Protein AF-A0A4V2AZE3-F1 (afdb_monomer_lite)

Sequence (142 aa):
MSETRSLHPKGSLHRLQTILAKKPVQTFLVFWTVLNLLQVGLMELTSDEGYYWFYAQHLQWGYYDHPPMIALLIKLGAMVLPGELGVRFFNVVLSTGGLALFFSLLPNATKQNGRTYLVLLSAPLLHYLTFLLFPDGPLLFF

Structure (mmCIF, N/CA/C/O backbone):
data_AF-A0A4V2AZE3-F1
#
_entry.id   AF-A0A4V2AZE3-F1
#
loop_
_atom_site.group_PDB
_atom_site.id
_atom_site.type_symbol
_atom_site.label_atom_id
_atom_site.label_alt_id
_atom_site.label_comp_id
_atom_site.label_asym_id
_atom_site.label_entity_id
_atom_site.label_seq_id
_atom_site.pdbx_PDB_ins_code
_atom_site.Cartn_x
_atom_site.Cartn_y
_atom_site.Cartn_z
_atom_site.occupancy
_atom_site.B_iso_or_equiv
_atom_site.auth_seq_id
_atom_site.auth_comp_id
_atom_site.auth_asym_id
_atom_site.auth_atom_id
_atom_site.pdbx_PDB_model_num
ATOM 1 N N . MET A 1 1 ? -62.037 -4.775 2.027 1.00 48.69 1 MET A N 1
ATOM 2 C CA . MET A 1 1 ? -61.196 -5.429 3.050 1.00 48.69 1 MET A CA 1
ATOM 3 C C . MET A 1 1 ? -60.175 -6.295 2.328 1.00 48.69 1 MET A C 1
ATOM 5 O O . MET A 1 1 ? -60.496 -7.415 1.969 1.00 48.69 1 MET A O 1
ATOM 9 N N . SER A 1 2 ? -58.999 -5.748 2.017 1.00 43.91 2 SER A N 1
ATOM 10 C CA . SER A 1 2 ? -57.833 -6.523 1.563 1.00 43.91 2 SER A CA 1
ATOM 11 C C . SER A 1 2 ? -56.595 -5.624 1.608 1.00 43.91 2 SER A C 1
ATOM 13 O O . SER A 1 2 ? -56.270 -4.940 0.639 1.00 43.91 2 SER A O 1
ATOM 15 N N . GLU A 1 3 ? -55.938 -5.584 2.765 1.00 46.91 3 GLU A N 1
ATOM 16 C CA . GLU A 1 3 ? -54.591 -5.030 2.885 1.00 46.91 3 GLU A CA 1
ATOM 17 C C . GLU A 1 3 ? -53.600 -5.991 2.222 1.00 46.91 3 GLU A C 1
ATOM 19 O O . GLU A 1 3 ? -53.363 -7.105 2.691 1.00 46.91 3 GLU A O 1
ATOM 24 N N . THR A 1 4 ? -52.994 -5.556 1.124 1.00 55.31 4 THR A N 1
ATOM 25 C CA . THR A 1 4 ? -51.818 -6.198 0.544 1.00 55.31 4 THR A CA 1
ATOM 26 C C . THR A 1 4 ? -50.597 -5.823 1.384 1.00 55.31 4 THR A C 1
ATOM 28 O O . THR A 1 4 ? -50.029 -4.743 1.218 1.00 55.31 4 THR A O 1
ATOM 31 N N . ARG A 1 5 ? -50.183 -6.703 2.305 1.00 53.84 5 ARG A N 1
ATOM 32 C CA . ARG A 1 5 ? -48.886 -6.590 2.993 1.00 53.84 5 ARG A CA 1
ATOM 33 C C . ARG A 1 5 ? -47.759 -6.735 1.970 1.00 53.84 5 ARG A C 1
ATOM 35 O O . ARG A 1 5 ? -47.480 -7.834 1.494 1.00 53.84 5 ARG A O 1
ATOM 42 N N . SER A 1 6 ? -47.103 -5.625 1.650 1.00 50.94 6 SER A N 1
ATOM 43 C CA . SER A 1 6 ? -45.888 -5.603 0.843 1.00 50.94 6 SER A CA 1
ATOM 44 C C . SER A 1 6 ? -44.721 -6.196 1.642 1.00 50.94 6 SER A C 1
ATOM 46 O O . SER A 1 6 ? -44.216 -5.629 2.611 1.00 50.94 6 SER A O 1
ATOM 48 N N . LEU A 1 7 ? -44.290 -7.390 1.241 1.00 56.53 7 LEU A N 1
ATOM 49 C CA . LEU A 1 7 ? -43.080 -8.033 1.742 1.00 56.53 7 LEU A CA 1
ATOM 50 C C . LEU A 1 7 ? -41.861 -7.369 1.088 1.00 56.53 7 LEU A C 1
ATOM 52 O O . LEU A 1 7 ? -41.384 -7.803 0.045 1.00 56.53 7 LEU A O 1
ATOM 56 N N . HIS A 1 8 ? -41.357 -6.294 1.695 1.00 56.91 8 HIS A N 1
ATOM 57 C CA . HIS A 1 8 ? -40.067 -5.718 1.309 1.00 56.91 8 HIS A CA 1
ATOM 58 C C . HIS A 1 8 ? -38.925 -6.635 1.798 1.00 56.91 8 HIS A C 1
ATOM 60 O O . HIS A 1 8 ? -38.827 -6.887 3.005 1.00 56.91 8 HIS A O 1
ATOM 66 N N . PRO A 1 9 ? -38.023 -7.122 0.924 1.00 54.78 9 PRO A N 1
ATOM 67 C CA . PRO A 1 9 ? -36.966 -8.048 1.316 1.00 54.78 9 PRO A CA 1
ATOM 68 C C . PRO A 1 9 ? -35.841 -7.291 2.039 1.00 54.78 9 PRO A C 1
ATOM 70 O O . PRO A 1 9 ? -34.868 -6.851 1.438 1.00 54.78 9 PRO A O 1
ATOM 73 N N . LYS A 1 10 ? -35.951 -7.144 3.365 1.00 57.78 10 LYS A N 1
ATOM 74 C CA . LYS A 1 10 ? -34.928 -6.522 4.238 1.00 57.78 10 LYS A CA 1
ATOM 75 C C . LYS A 1 10 ? -33.683 -7.402 4.490 1.00 57.78 10 LYS A C 1
ATOM 77 O O . LYS A 1 10 ? -32.825 -7.041 5.292 1.00 57.78 10 LYS A O 1
ATOM 82 N N . GLY A 1 11 ? -33.569 -8.557 3.832 1.00 61.88 11 GLY A N 1
ATOM 83 C CA . GLY A 1 11 ? -32.617 -9.612 4.198 1.00 61.88 11 GLY A CA 1
ATOM 84 C C . GLY A 1 11 ? -31.147 -9.356 3.841 1.00 61.88 11 GLY A C 1
ATOM 85 O O . GLY A 1 11 ? -30.276 -9.674 4.646 1.00 61.88 11 GLY A O 1
ATOM 86 N N . SER A 1 12 ? -30.837 -8.792 2.666 1.00 64.31 12 SER A N 1
ATOM 87 C CA . SER A 1 12 ? -29.442 -8.712 2.181 1.00 64.31 12 SER A CA 1
ATOM 88 C C . SER A 1 12 ? -28.651 -7.563 2.814 1.00 64.31 12 SER A C 1
ATOM 90 O O . SER A 1 12 ? -27.540 -7.770 3.303 1.00 64.31 12 SER A O 1
ATOM 92 N N . LEU A 1 13 ? -29.249 -6.370 2.878 1.00 70.31 13 LEU A N 1
ATOM 93 C CA . LEU A 1 13 ? -28.619 -5.169 3.434 1.00 70.31 13 LEU A CA 1
ATOM 94 C C . LEU A 1 13 ? -28.315 -5.327 4.925 1.00 70.31 13 LEU A C 1
ATOM 96 O O . LEU A 1 13 ? -27.223 -4.985 5.374 1.00 70.31 13 LEU A O 1
ATOM 100 N N . HIS A 1 14 ? -29.234 -5.928 5.685 1.00 70.12 14 HIS A N 1
ATOM 101 C CA . HIS A 1 14 ? -29.014 -6.187 7.105 1.00 70.12 14 HIS A CA 1
ATOM 102 C C . HIS A 1 14 ? -27.854 -7.174 7.328 1.00 70.12 14 HIS A C 1
ATOM 104 O O . HIS A 1 14 ? -27.059 -6.992 8.257 1.00 70.12 14 HIS A O 1
ATOM 110 N N . ARG A 1 15 ? -27.713 -8.190 6.464 1.00 68.19 15 ARG A N 1
ATOM 111 C CA . ARG A 1 15 ? -26.631 -9.187 6.532 1.00 68.19 15 ARG A CA 1
ATOM 112 C C . ARG A 1 15 ? -25.261 -8.569 6.263 1.00 68.19 15 ARG A C 1
ATOM 114 O O . ARG A 1 15 ? -24.312 -8.842 6.991 1.00 68.19 15 ARG A O 1
ATOM 121 N N . LEU A 1 16 ? -25.172 -7.701 5.254 1.00 65.81 16 LEU A N 1
ATOM 122 C CA . LEU A 1 16 ? -23.945 -6.967 4.935 1.00 65.81 16 LEU A CA 1
ATOM 123 C C . LEU A 1 16 ? -23.526 -6.062 6.096 1.00 65.81 16 LEU A C 1
ATOM 125 O O . LEU A 1 16 ? -22.374 -6.105 6.520 1.00 65.81 16 LEU A O 1
ATOM 129 N N . GLN A 1 17 ? -24.475 -5.326 6.679 1.00 66.06 17 GLN A N 1
ATOM 130 C CA . GLN A 1 17 ? -24.221 -4.485 7.853 1.00 66.06 17 GLN A CA 1
ATOM 131 C C . GLN A 1 17 ? -23.727 -5.296 9.057 1.00 66.06 17 GLN A C 1
ATOM 133 O O . GLN A 1 17 ? -22.834 -4.853 9.775 1.00 66.06 17 GLN A O 1
ATOM 138 N N . THR A 1 18 ? -24.251 -6.508 9.264 1.00 63.38 18 THR A N 1
ATOM 139 C CA . THR A 1 18 ? -23.797 -7.365 10.372 1.00 63.38 18 THR A CA 1
ATOM 140 C C . THR A 1 18 ? -22.390 -7.915 10.154 1.00 63.38 18 THR A C 1
ATOM 142 O O . THR A 1 18 ? -21.641 -8.043 11.120 1.00 63.38 18 THR A O 1
ATOM 145 N N . ILE A 1 19 ? -22.007 -8.230 8.915 1.00 65.38 19 ILE A N 1
ATOM 146 C CA . ILE A 1 19 ? -20.642 -8.671 8.585 1.00 65.38 19 ILE A CA 1
ATOM 147 C C . ILE A 1 19 ? -19.653 -7.514 8.778 1.00 65.38 19 ILE A C 1
ATOM 149 O O . ILE A 1 19 ? -18.658 -7.678 9.489 1.00 65.38 19 ILE A O 1
ATOM 153 N N . LEU A 1 20 ? -19.986 -6.338 8.232 1.00 67.38 20 LEU A N 1
ATOM 154 C CA . LEU A 1 20 ? -19.214 -5.099 8.374 1.00 67.38 20 LEU A CA 1
ATOM 155 C C . LEU A 1 20 ? -18.975 -4.745 9.849 1.00 67.38 20 LEU A C 1
ATOM 157 O O . LEU A 1 20 ? -17.855 -4.420 10.233 1.00 67.38 20 LEU A O 1
ATOM 161 N N . ALA A 1 21 ? -20.007 -4.864 10.687 1.00 66.75 21 ALA A N 1
ATOM 162 C CA . ALA A 1 21 ? -19.925 -4.539 12.109 1.00 66.75 21 ALA A CA 1
ATOM 163 C C . ALA A 1 21 ? -19.142 -5.576 12.932 1.00 66.75 21 ALA A C 1
ATOM 165 O O . ALA A 1 21 ? -18.478 -5.216 13.902 1.00 66.75 21 ALA A O 1
ATOM 166 N N . LYS A 1 22 ? -19.198 -6.866 12.570 1.00 76.12 22 LYS A N 1
ATOM 167 C CA . LYS A 1 22 ? -18.511 -7.928 13.326 1.00 76.12 22 LYS A CA 1
ATOM 168 C C . LYS A 1 22 ? -17.008 -7.966 13.074 1.00 76.12 22 LYS A C 1
ATOM 170 O O . LYS A 1 22 ? -16.259 -8.315 13.984 1.00 76.12 22 LYS A O 1
ATOM 175 N N . LYS A 1 23 ? -16.563 -7.664 11.850 1.00 84.38 23 LYS A N 1
ATOM 176 C CA . LYS A 1 23 ? -15.144 -7.721 11.464 1.00 84.38 23 LYS A CA 1
ATOM 177 C C . LYS A 1 23 ? -14.758 -6.517 10.595 1.00 84.38 23 LYS A C 1
ATOM 179 O O . LYS A 1 23 ? -14.471 -6.687 9.404 1.00 84.38 23 LYS A O 1
ATOM 184 N N . PRO A 1 24 ? -14.724 -5.304 11.175 1.00 87.44 24 PRO A N 1
ATOM 185 C CA . PRO A 1 24 ? -14.540 -4.077 10.404 1.00 87.44 24 PRO A CA 1
ATOM 186 C C . PRO A 1 24 ? -13.158 -4.023 9.740 1.00 87.44 24 PRO A C 1
ATOM 188 O O . PRO A 1 24 ? -13.069 -3.726 8.553 1.00 87.44 24 PRO A O 1
ATOM 191 N N . VAL A 1 25 ? -12.103 -4.450 10.445 1.00 88.50 25 VAL A N 1
ATOM 192 C CA . VAL A 1 25 ? -10.732 -4.498 9.905 1.00 88.50 25 VAL A CA 1
ATOM 193 C C . VAL A 1 25 ? -10.637 -5.421 8.691 1.00 88.50 25 VAL A C 1
ATOM 195 O O . VAL A 1 25 ? -10.140 -5.012 7.651 1.00 88.50 25 VAL A O 1
ATOM 198 N N . GLN A 1 26 ? -11.141 -6.657 8.788 1.00 90.62 26 GLN A N 1
ATOM 199 C CA . GLN A 1 26 ? -11.064 -7.614 7.674 1.00 90.62 26 GLN A CA 1
ATOM 200 C C . GLN A 1 26 ? -11.847 -7.123 6.461 1.00 90.62 26 GLN A C 1
ATOM 202 O O . GLN A 1 26 ? -11.378 -7.243 5.334 1.00 90.62 26 GLN A O 1
ATOM 207 N N . THR A 1 27 ? -13.024 -6.543 6.695 1.00 89.88 27 THR A N 1
ATOM 208 C CA . THR A 1 27 ? -13.845 -6.026 5.601 1.00 89.88 27 THR A CA 1
ATOM 209 C C . THR A 1 27 ? -13.168 -4.843 4.917 1.00 89.88 27 THR A C 1
ATOM 211 O O . THR A 1 27 ? -13.162 -4.770 3.692 1.00 89.88 27 THR A O 1
ATOM 214 N N . PHE A 1 28 ? -12.544 -3.958 5.698 1.00 89.62 28 PHE A N 1
ATOM 215 C CA . PHE A 1 28 ? -11.768 -2.845 5.170 1.00 89.62 28 PHE A CA 1
ATOM 216 C C . PHE A 1 28 ? -10.555 -3.314 4.366 1.00 89.62 28 PHE A C 1
ATOM 218 O O . PHE A 1 28 ? -10.359 -2.828 3.261 1.00 89.62 28 PHE A O 1
ATOM 225 N N . LEU A 1 29 ? -9.783 -4.283 4.869 1.00 90.69 29 LEU A N 1
ATOM 226 C CA . LEU A 1 29 ? -8.626 -4.825 4.150 1.00 90.69 29 LEU A CA 1
ATOM 227 C C . LEU A 1 29 ? -9.036 -5.461 2.820 1.00 90.69 29 LEU A C 1
ATOM 229 O O . LEU A 1 29 ? -8.437 -5.157 1.799 1.00 90.69 29 LEU A O 1
ATOM 233 N N . VAL A 1 30 ? -10.093 -6.279 2.804 1.00 91.62 30 VAL A N 1
ATOM 234 C CA . VAL A 1 30 ? -10.598 -6.879 1.557 1.00 91.62 30 VAL A CA 1
ATOM 235 C C . VAL A 1 30 ? -11.044 -5.799 0.574 1.00 91.62 30 VAL A C 1
ATOM 237 O O . VAL A 1 30 ? -10.675 -5.846 -0.597 1.00 91.62 30 VAL A O 1
ATOM 240 N N . PHE A 1 31 ? -11.807 -4.810 1.046 1.00 90.88 31 PHE A N 1
ATOM 241 C CA . PHE A 1 31 ? -12.223 -3.677 0.223 1.00 90.88 31 PHE A CA 1
ATOM 242 C C . PHE A 1 31 ? -11.015 -2.919 -0.347 1.00 90.88 31 PHE A C 1
ATOM 244 O O . PHE A 1 31 ? -10.973 -2.646 -1.544 1.00 90.88 31 PHE A O 1
ATOM 251 N N . TRP A 1 32 ? -10.015 -2.642 0.490 1.00 88.06 32 TRP A N 1
ATOM 252 C CA . TRP A 1 32 ? -8.788 -1.943 0.122 1.00 88.06 32 TRP A CA 1
ATOM 253 C C . TRP A 1 32 ? -7.984 -2.696 -0.938 1.00 88.06 32 TRP A C 1
ATOM 255 O O . TRP A 1 32 ? -7.583 -2.107 -1.941 1.00 88.06 32 TRP A O 1
ATOM 265 N N . THR A 1 33 ? -7.781 -4.002 -0.757 1.00 90.31 33 THR A N 1
ATOM 266 C CA . THR A 1 33 ? -7.053 -4.842 -1.713 1.00 90.31 33 THR A CA 1
ATOM 267 C C . THR A 1 33 ? -7.774 -4.908 -3.051 1.00 90.31 33 THR A C 1
ATOM 269 O O . THR A 1 33 ? -7.139 -4.746 -4.087 1.00 90.31 33 THR A O 1
ATOM 272 N N . VAL A 1 34 ? -9.097 -5.107 -3.053 1.00 91.56 34 VAL A N 1
ATOM 273 C CA . VAL A 1 34 ? -9.879 -5.154 -4.298 1.00 91.56 34 VAL A CA 1
ATOM 274 C C . VAL A 1 34 ? -9.804 -3.819 -5.035 1.00 91.56 34 VAL A C 1
ATOM 276 O O . VAL A 1 34 ? -9.581 -3.810 -6.242 1.00 91.56 34 VAL A O 1
ATOM 279 N N . LEU A 1 35 ? -9.936 -2.698 -4.321 1.00 89.44 35 LEU A N 1
ATOM 280 C CA . LEU A 1 35 ? -9.832 -1.366 -4.912 1.00 89.44 35 LEU A CA 1
ATOM 281 C C . LEU A 1 35 ? -8.453 -1.131 -5.548 1.00 89.44 35 LEU A C 1
ATOM 283 O O . LEU A 1 35 ? -8.379 -0.696 -6.694 1.00 89.44 35 LEU A O 1
ATOM 287 N N . ASN A 1 36 ? -7.373 -1.495 -4.850 1.00 87.50 36 ASN A N 1
ATOM 288 C CA . ASN A 1 36 ? -6.015 -1.378 -5.381 1.00 87.50 36 ASN A CA 1
ATOM 289 C C . ASN A 1 36 ? -5.781 -2.289 -6.590 1.00 87.50 36 ASN A C 1
ATOM 291 O O . ASN A 1 36 ? -5.237 -1.827 -7.586 1.00 87.50 36 ASN A O 1
ATOM 295 N N . LEU A 1 37 ? -6.232 -3.549 -6.548 1.00 89.62 37 LEU A N 1
ATOM 296 C CA . LEU A 1 37 ? -6.121 -4.480 -7.679 1.00 89.62 37 LEU A CA 1
ATOM 297 C C . LEU A 1 37 ? -6.859 -3.970 -8.924 1.00 89.62 37 LEU A C 1
ATOM 299 O O . LEU A 1 37 ? -6.338 -4.075 -10.032 1.00 89.62 37 LEU A O 1
ATOM 303 N N . LEU A 1 38 ? -8.052 -3.395 -8.746 1.00 89.94 38 LEU A N 1
ATOM 304 C CA . LEU A 1 38 ? -8.793 -2.770 -9.841 1.00 89.94 38 LEU A CA 1
ATOM 305 C C . LEU A 1 38 ? -8.033 -1.571 -10.408 1.00 89.94 38 LEU A C 1
ATOM 307 O O . LEU A 1 38 ? -7.919 -1.438 -11.621 1.00 89.94 38 LEU A O 1
ATOM 311 N N . GLN A 1 39 ? -7.479 -0.720 -9.548 1.00 86.06 39 GLN A N 1
ATOM 312 C CA . GLN A 1 39 ? -6.750 0.463 -9.982 1.00 86.06 39 GLN A CA 1
ATOM 313 C C . GLN A 1 39 ? -5.481 0.111 -10.769 1.00 86.06 39 GLN A C 1
ATOM 315 O O . GLN A 1 39 ? -5.282 0.622 -11.869 1.00 86.06 39 GLN A O 1
ATOM 320 N N . VAL A 1 40 ? -4.655 -0.805 -10.254 1.00 87.06 40 VAL 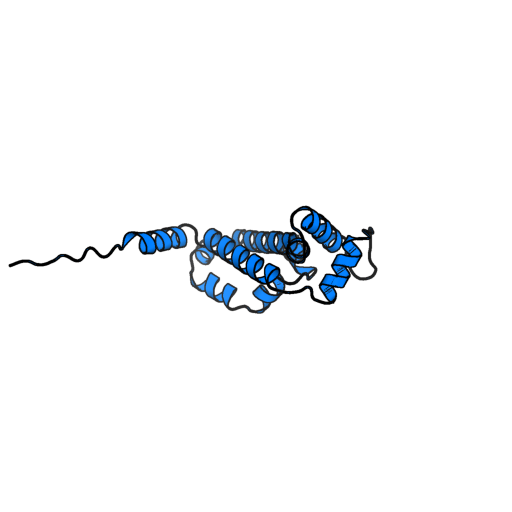A N 1
ATOM 321 C CA . VAL A 1 40 ? -3.411 -1.216 -10.927 1.00 87.06 40 VAL A CA 1
ATOM 322 C C . VAL A 1 40 ? -3.650 -2.007 -12.211 1.00 87.06 40 VAL A C 1
ATOM 324 O O . VAL A 1 40 ? -2.775 -2.020 -13.070 1.00 87.06 40 VAL A O 1
ATOM 327 N N . GLY A 1 41 ? -4.807 -2.662 -12.347 1.00 86.50 41 GLY A N 1
ATOM 328 C CA . GLY A 1 41 ? -5.197 -3.367 -13.570 1.00 86.50 41 GLY A CA 1
ATOM 329 C C . GLY A 1 41 ? -5.757 -2.457 -14.667 1.00 86.50 41 GLY A C 1
ATOM 330 O O . GLY A 1 41 ? -5.805 -2.869 -15.820 1.00 86.50 41 GLY A O 1
ATOM 331 N N . LEU A 1 42 ? -6.186 -1.240 -14.322 1.00 88.12 42 LEU A N 1
ATOM 332 C CA . LEU A 1 42 ? -6.732 -0.261 -15.271 1.00 88.12 42 LEU A CA 1
ATOM 333 C C . LEU A 1 42 ? -5.718 0.815 -15.678 1.00 88.12 42 LEU A C 1
ATOM 335 O O . LEU A 1 42 ? -5.963 1.548 -16.633 1.00 88.12 42 LEU A O 1
ATOM 339 N N . MET A 1 43 ? -4.610 0.941 -14.947 1.00 86.06 43 MET A N 1
ATOM 340 C CA . MET A 1 43 ? -3.571 1.934 -15.208 1.00 86.06 43 MET A CA 1
ATOM 341 C C . MET A 1 43 ? -2.417 1.342 -16.014 1.00 86.06 43 MET A C 1
ATOM 343 O O . MET A 1 43 ? -1.877 0.288 -15.673 1.00 86.06 43 MET A O 1
ATOM 347 N N . GLU A 1 44 ? -1.979 2.076 -17.032 1.00 87.81 44 GLU A N 1
ATOM 348 C CA . GLU A 1 44 ? -0.754 1.773 -17.775 1.00 87.81 44 GLU A CA 1
ATOM 349 C C . GLU A 1 44 ? 0.488 1.959 -16.894 1.00 87.81 44 GLU A C 1
ATOM 351 O O . GLU A 1 44 ? 0.445 2.655 -15.875 1.00 87.81 44 GLU A O 1
ATOM 356 N N . LEU A 1 45 ? 1.591 1.301 -17.257 1.00 84.94 45 LEU A N 1
ATOM 357 C CA . LEU A 1 45 ? 2.890 1.457 -16.595 1.00 84.94 45 LEU A CA 1
ATOM 358 C C . LEU A 1 45 ? 3.386 2.899 -16.704 1.00 84.94 45 LEU A C 1
ATOM 360 O O . LEU A 1 45 ? 3.430 3.471 -17.792 1.00 84.94 45 LEU A O 1
ATOM 364 N N . THR A 1 46 ? 3.805 3.473 -15.579 1.00 85.19 46 THR A N 1
ATOM 365 C CA . THR A 1 46 ? 4.528 4.745 -15.604 1.00 85.19 46 THR A CA 1
ATOM 366 C C . THR A 1 46 ? 5.983 4.519 -16.025 1.00 85.19 46 THR A C 1
ATOM 368 O O . THR A 1 46 ? 6.491 3.393 -16.006 1.00 85.19 46 THR A O 1
ATOM 371 N N . SER A 1 47 ? 6.684 5.593 -16.402 1.00 83.06 47 SER A N 1
ATOM 372 C CA . SER A 1 47 ? 8.095 5.522 -16.807 1.00 83.06 47 SER A CA 1
ATOM 373 C C . SER A 1 47 ? 8.990 4.880 -15.739 1.00 83.06 47 SER A C 1
ATOM 375 O O . SER A 1 47 ? 9.854 4.069 -16.072 1.00 83.06 47 SER A O 1
ATOM 377 N N . ASP A 1 48 ? 8.748 5.188 -14.463 1.00 81.25 48 ASP A N 1
ATOM 378 C CA . ASP A 1 48 ? 9.520 4.650 -13.336 1.00 81.25 48 ASP A CA 1
ATOM 379 C C . ASP A 1 48 ? 9.274 3.144 -13.159 1.00 81.25 48 ASP A C 1
ATOM 381 O O . ASP A 1 48 ? 10.188 2.360 -12.912 1.00 81.25 48 ASP A O 1
ATOM 385 N N . GLU A 1 49 ? 8.040 2.693 -13.371 1.00 85.12 49 GLU A N 1
ATOM 386 C CA . GLU A 1 49 ? 7.692 1.276 -13.278 1.00 85.12 49 GLU A CA 1
ATOM 387 C C . GLU A 1 49 ? 8.235 0.472 -14.458 1.00 85.12 49 GLU A C 1
ATOM 389 O O . GLU A 1 49 ? 8.673 -0.666 -14.283 1.00 85.12 49 GLU A O 1
ATOM 394 N N . GLY A 1 50 ? 8.267 1.076 -15.650 1.00 85.69 50 GLY A N 1
ATOM 395 C CA . GLY A 1 50 ? 8.952 0.516 -16.812 1.00 85.69 50 GLY A CA 1
ATOM 396 C C . GLY A 1 50 ? 10.450 0.325 -16.554 1.00 85.69 50 GLY A C 1
ATOM 397 O O . GLY A 1 50 ? 11.020 -0.702 -16.931 1.00 85.69 50 GLY A O 1
ATOM 398 N N . TYR A 1 51 ? 11.073 1.263 -15.836 1.00 85.06 51 TYR A N 1
ATOM 399 C CA . TYR A 1 51 ? 12.465 1.153 -15.406 1.00 85.06 51 TYR A CA 1
ATOM 400 C C . TYR A 1 51 ? 12.682 -0.030 -14.450 1.00 85.06 51 TYR A C 1
ATOM 402 O O . TYR A 1 51 ? 13.570 -0.859 -14.668 1.00 85.06 51 TYR A O 1
ATOM 410 N N . TYR A 1 52 ? 11.822 -0.186 -13.440 1.00 85.62 52 TYR A N 1
ATOM 411 C CA . TYR A 1 52 ? 11.892 -1.326 -12.519 1.00 85.62 52 TYR A CA 1
ATOM 412 C C . TYR A 1 52 ? 11.572 -2.667 -13.184 1.00 85.62 52 TYR A C 1
ATOM 414 O O . TYR A 1 52 ? 12.166 -3.694 -12.843 1.00 85.62 52 TYR A O 1
ATOM 422 N N . TRP A 1 53 ? 10.675 -2.675 -14.167 1.00 88.56 53 TRP A N 1
ATOM 423 C CA . TRP A 1 53 ? 10.404 -3.857 -14.974 1.00 88.56 53 TRP A CA 1
ATOM 424 C C . TRP A 1 53 ? 11.622 -4.274 -15.803 1.00 88.56 53 TRP A C 1
ATOM 426 O O . TRP A 1 53 ? 11.937 -5.463 -15.867 1.00 88.56 53 TRP A O 1
ATOM 436 N N . PHE A 1 54 ? 12.356 -3.318 -16.379 1.00 88.06 54 PHE A N 1
ATOM 437 C CA . PHE A 1 54 ? 13.601 -3.609 -17.090 1.00 88.06 54 PHE A CA 1
ATOM 438 C C . PHE A 1 54 ? 14.648 -4.241 -16.160 1.00 88.06 54 PHE A C 1
ATOM 440 O O . PHE A 1 54 ? 15.266 -5.250 -16.506 1.00 88.06 54 PHE A O 1
ATOM 447 N N . TYR A 1 55 ? 14.787 -3.724 -14.936 1.00 86.56 55 TYR A N 1
ATOM 448 C CA . TYR A 1 55 ? 15.636 -4.337 -13.911 1.00 86.56 55 TYR A CA 1
ATOM 449 C C . TYR A 1 55 ? 15.207 -5.769 -13.576 1.00 86.56 55 TYR A C 1
ATOM 451 O O . TYR A 1 55 ? 16.053 -6.652 -13.450 1.00 86.56 55 TYR A O 1
ATOM 459 N N . ALA A 1 56 ? 13.902 -6.042 -13.506 1.00 87.00 56 ALA A N 1
ATOM 460 C CA . ALA A 1 56 ? 13.387 -7.389 -13.264 1.00 87.00 56 ALA A CA 1
ATOM 461 C C . ALA A 1 56 ? 13.811 -8.408 -14.344 1.00 87.00 56 ALA A C 1
ATOM 463 O O . ALA A 1 56 ? 13.990 -9.592 -14.036 1.00 87.00 56 ALA A O 1
ATOM 464 N N . GLN A 1 57 ? 14.035 -7.964 -15.589 1.00 87.12 57 GLN A N 1
ATOM 465 C CA . GLN A 1 57 ? 14.572 -8.821 -16.657 1.00 87.12 57 GLN A CA 1
ATOM 466 C C . GLN A 1 57 ? 16.050 -9.170 -16.430 1.00 87.12 57 GLN A C 1
ATOM 468 O O . GLN A 1 57 ? 16.480 -10.291 -16.710 1.00 87.12 57 GLN A O 1
ATOM 473 N N . HIS A 1 58 ? 16.816 -8.245 -15.853 1.00 86.62 58 HIS A N 1
ATOM 474 C CA . HIS A 1 58 ? 18.249 -8.380 -15.604 1.00 86.62 58 HIS A CA 1
ATOM 475 C C . HIS A 1 58 ? 18.555 -8.305 -14.110 1.00 86.62 58 HIS A C 1
ATOM 477 O O . HIS A 1 58 ? 19.184 -7.351 -13.653 1.00 86.62 58 HIS A O 1
ATOM 483 N N . LEU A 1 59 ? 18.097 -9.308 -13.348 1.00 82.81 59 LEU A N 1
ATOM 484 C CA . LEU A 1 59 ? 18.248 -9.320 -11.892 1.00 82.81 59 LEU A CA 1
ATOM 485 C C . LEU A 1 59 ? 19.727 -9.251 -11.480 1.00 82.81 59 LEU A C 1
ATOM 487 O O . LEU A 1 59 ? 20.509 -10.151 -11.789 1.00 82.81 59 LEU A O 1
ATOM 491 N N . GLN A 1 60 ? 20.089 -8.202 -10.751 1.00 81.75 60 GLN A N 1
ATOM 492 C CA . GLN A 1 60 ? 21.417 -7.998 -10.183 1.00 81.75 60 GLN A CA 1
ATOM 493 C C . GLN A 1 60 ? 21.305 -7.812 -8.671 1.00 81.75 60 GLN A C 1
ATOM 495 O O . GLN A 1 60 ? 20.275 -7.382 -8.165 1.00 81.75 60 GLN A O 1
ATOM 500 N N . TRP A 1 61 ? 22.365 -8.151 -7.937 1.00 72.94 61 TRP A N 1
ATOM 501 C CA . TRP A 1 61 ? 22.380 -8.071 -6.470 1.00 72.94 61 TRP A CA 1
ATOM 502 C C . TRP A 1 61 ? 22.451 -6.638 -5.926 1.00 72.94 61 TRP A C 1
ATOM 504 O O . TRP A 1 61 ? 22.195 -6.422 -4.745 1.00 72.94 61 TRP A O 1
ATOM 514 N N . GLY A 1 62 ? 22.753 -5.661 -6.779 1.00 72.69 62 GLY A N 1
ATOM 515 C CA . GLY A 1 62 ? 22.712 -4.248 -6.439 1.00 72.69 62 GLY A CA 1
ATOM 516 C C . GLY A 1 62 ? 22.577 -3.408 -7.698 1.00 72.69 62 GLY A C 1
ATOM 517 O O . GLY A 1 62 ? 23.382 -3.549 -8.617 1.00 72.69 62 GLY A O 1
ATOM 518 N N . TYR A 1 63 ? 21.559 -2.552 -7.726 1.00 73.62 63 TYR A N 1
ATOM 519 C CA . TYR A 1 63 ? 21.450 -1.470 -8.697 1.00 73.62 63 TYR A CA 1
ATOM 520 C C . TYR A 1 63 ? 21.979 -0.189 -8.062 1.00 73.62 63 TYR A C 1
ATOM 522 O O . TYR A 1 63 ? 22.003 -0.068 -6.838 1.00 73.62 63 TYR A O 1
ATOM 530 N N . TYR A 1 64 ? 22.409 0.754 -8.896 1.00 63.19 64 TYR A N 1
ATOM 531 C CA . TYR A 1 64 ? 23.031 1.997 -8.442 1.00 63.19 64 TYR A CA 1
ATOM 532 C C . TYR A 1 64 ? 22.119 2.801 -7.497 1.00 63.19 64 TYR A C 1
ATOM 534 O O . TYR A 1 64 ? 22.601 3.325 -6.497 1.00 63.19 64 TYR A O 1
ATOM 542 N N . ASP A 1 65 ? 20.805 2.797 -7.755 1.00 62.66 65 ASP A N 1
ATOM 543 C CA . ASP A 1 65 ? 19.848 3.658 -7.046 1.00 62.66 65 ASP A CA 1
ATOM 544 C C . ASP A 1 65 ? 18.847 2.914 -6.145 1.00 62.66 65 ASP A C 1
ATOM 546 O O . ASP A 1 65 ? 18.218 3.538 -5.290 1.00 62.66 65 ASP A O 1
ATOM 550 N N . HIS A 1 66 ? 18.680 1.589 -6.288 1.00 67.00 66 HIS A N 1
ATOM 551 C CA . HIS A 1 66 ? 17.621 0.854 -5.580 1.00 67.00 66 HIS A CA 1
ATOM 552 C C . HIS A 1 66 ? 17.991 -0.582 -5.170 1.00 67.00 66 HIS A C 1
ATOM 554 O O . HIS A 1 66 ? 18.695 -1.288 -5.900 1.00 67.00 66 HIS A O 1
ATOM 560 N N . PRO A 1 67 ? 17.469 -1.063 -4.022 1.00 71.44 67 PRO A N 1
ATOM 561 C CA . PRO A 1 67 ? 17.652 -2.443 -3.599 1.00 71.44 67 PRO A CA 1
ATOM 562 C C . PRO A 1 67 ? 16.977 -3.420 -4.580 1.00 71.44 67 PRO A C 1
ATOM 564 O O . PRO A 1 67 ? 15.893 -3.140 -5.099 1.00 71.44 67 PRO A O 1
ATOM 567 N N . PRO A 1 68 ? 17.555 -4.618 -4.790 1.00 76.94 68 PRO A N 1
ATOM 568 C CA . PRO A 1 68 ? 17.073 -5.588 -5.782 1.00 76.94 68 PRO A CA 1
ATOM 569 C C . PRO A 1 68 ? 15.694 -6.178 -5.456 1.00 76.94 68 PRO A C 1
ATOM 571 O O . PRO A 1 68 ? 15.101 -6.876 -6.278 1.00 76.94 68 PRO A O 1
ATOM 574 N N . MET A 1 69 ? 15.174 -5.903 -4.257 1.00 83.19 69 MET A N 1
ATOM 575 C CA . MET A 1 69 ? 13.901 -6.422 -3.773 1.00 83.19 69 MET A CA 1
ATOM 576 C C . MET A 1 69 ? 12.735 -6.050 -4.698 1.00 83.19 69 MET A C 1
ATOM 578 O O . MET A 1 69 ? 11.919 -6.915 -4.994 1.00 83.19 69 MET A O 1
ATOM 582 N N . ILE A 1 70 ? 12.677 -4.818 -5.215 1.00 82.94 70 ILE A N 1
ATOM 583 C CA . ILE A 1 70 ? 11.589 -4.393 -6.116 1.00 82.94 70 ILE A CA 1
ATOM 584 C C . ILE A 1 70 ? 11.624 -5.202 -7.416 1.00 82.94 70 ILE A C 1
ATOM 586 O O . ILE A 1 70 ? 10.617 -5.788 -7.808 1.00 82.94 70 ILE A O 1
ATOM 590 N N . ALA A 1 71 ? 12.798 -5.308 -8.045 1.00 86.38 71 ALA A N 1
ATOM 591 C CA . ALA A 1 71 ? 12.983 -6.083 -9.271 1.00 86.38 71 ALA A CA 1
ATOM 592 C C . ALA A 1 71 ? 12.618 -7.566 -9.070 1.00 86.38 71 ALA A C 1
ATOM 594 O O . ALA A 1 71 ? 11.993 -8.181 -9.935 1.00 86.38 71 ALA A O 1
ATOM 595 N N . LEU A 1 72 ? 12.957 -8.139 -7.909 1.00 87.62 72 LEU A N 1
ATOM 596 C CA . LEU A 1 72 ? 12.592 -9.511 -7.559 1.00 87.62 72 LEU A CA 1
ATOM 597 C C . LEU A 1 72 ? 11.073 -9.680 -7.421 1.00 87.62 72 LEU A C 1
ATOM 599 O O . LEU A 1 72 ? 10.515 -10.623 -7.979 1.00 87.62 72 LEU A O 1
ATOM 603 N N . LEU A 1 73 ? 10.400 -8.773 -6.709 1.00 88.88 73 LEU A N 1
ATOM 604 C CA . LEU A 1 73 ? 8.947 -8.814 -6.522 1.00 88.88 73 LEU A CA 1
ATOM 605 C C . LEU A 1 73 ? 8.200 -8.658 -7.849 1.00 88.88 73 LEU A C 1
ATOM 607 O O . LEU A 1 73 ? 7.246 -9.394 -8.093 1.00 88.88 73 LEU A O 1
ATOM 611 N N . ILE A 1 74 ? 8.673 -7.774 -8.731 1.00 90.00 74 ILE A N 1
ATOM 612 C CA . ILE A 1 74 ? 8.140 -7.625 -10.090 1.00 90.00 74 ILE A CA 1
ATOM 613 C C . ILE A 1 74 ? 8.308 -8.925 -10.873 1.00 90.00 74 ILE A C 1
ATOM 615 O O . ILE A 1 74 ? 7.359 -9.397 -11.495 1.00 90.00 74 ILE A O 1
ATOM 619 N N . LYS A 1 75 ? 9.497 -9.537 -10.825 1.00 90.06 75 LYS A N 1
ATOM 620 C CA . LYS A 1 75 ? 9.765 -10.794 -11.531 1.00 90.06 75 LYS A CA 1
ATOM 621 C C . LYS A 1 75 ? 8.860 -11.923 -11.043 1.00 90.06 75 LYS A C 1
ATOM 623 O O . LYS A 1 75 ? 8.321 -12.658 -11.862 1.00 90.06 75 LYS A O 1
ATOM 628 N N . LEU A 1 76 ? 8.669 -12.045 -9.729 1.00 91.12 76 LEU A N 1
ATOM 629 C CA . LEU A 1 76 ? 7.736 -13.013 -9.150 1.00 91.12 76 LEU A CA 1
ATOM 630 C C . LEU A 1 76 ? 6.297 -12.712 -9.572 1.00 91.12 76 LEU A C 1
ATOM 632 O O . LEU A 1 76 ? 5.560 -13.622 -9.931 1.00 91.12 76 LEU A O 1
ATOM 636 N N . GLY A 1 77 ? 5.891 -11.445 -9.557 1.00 91.31 77 GLY A N 1
ATOM 637 C CA . GLY A 1 77 ? 4.538 -11.041 -9.925 1.00 91.31 77 GLY A CA 1
ATOM 638 C C . GLY A 1 77 ? 4.223 -11.325 -11.390 1.00 91.31 77 GLY A C 1
ATOM 639 O O . GLY A 1 77 ? 3.169 -11.885 -11.686 1.00 91.31 77 GLY A O 1
ATOM 640 N N . ALA A 1 78 ? 5.182 -11.075 -12.283 1.00 90.62 78 ALA A N 1
ATOM 641 C CA . ALA A 1 78 ? 5.100 -11.412 -13.702 1.00 90.62 78 ALA A CA 1
ATOM 642 C C . ALA A 1 78 ? 5.009 -12.929 -13.973 1.00 90.62 78 ALA A C 1
ATOM 644 O O . ALA A 1 78 ? 4.517 -13.332 -15.025 1.00 90.62 78 ALA A O 1
ATOM 645 N N . MET A 1 79 ? 5.463 -13.784 -13.043 1.00 90.81 79 MET A N 1
ATOM 646 C CA . MET A 1 79 ? 5.267 -15.240 -13.131 1.00 90.81 79 MET A CA 1
ATOM 647 C C . MET A 1 79 ? 3.851 -15.672 -12.728 1.00 90.81 79 MET A C 1
ATOM 649 O O . MET A 1 79 ? 3.392 -16.724 -13.165 1.00 90.81 79 MET A O 1
ATOM 653 N N . VAL A 1 80 ? 3.171 -14.894 -11.878 1.00 92.81 80 VAL A N 1
ATOM 654 C CA . VAL A 1 80 ? 1.823 -15.210 -11.377 1.00 92.81 80 VAL A CA 1
ATOM 655 C C . VAL A 1 80 ? 0.748 -14.633 -12.297 1.00 92.81 80 VAL A C 1
ATOM 657 O O . VAL A 1 80 ? -0.255 -15.293 -12.564 1.00 92.81 80 VAL A O 1
ATOM 660 N N . LEU A 1 81 ? 0.944 -13.402 -12.774 1.00 92.31 81 LEU A N 1
ATOM 661 C CA . LEU A 1 81 ? -0.017 -12.654 -13.581 1.00 92.31 81 LEU A CA 1
ATOM 662 C C . LEU A 1 81 ? 0.699 -11.977 -14.761 1.00 92.31 81 LEU A C 1
ATOM 664 O O . LEU A 1 81 ? 1.789 -11.435 -14.578 1.00 92.31 81 LEU A O 1
ATOM 668 N N . PRO A 1 82 ? 0.106 -11.972 -15.967 1.00 88.75 82 PRO A N 1
ATOM 669 C CA . PRO A 1 82 ? 0.680 -11.273 -17.108 1.00 88.75 82 PRO A CA 1
ATOM 670 C C . PRO A 1 82 ? 0.448 -9.756 -17.028 1.00 88.75 82 PRO A C 1
ATOM 672 O O . PRO A 1 82 ? -0.465 -9.280 -16.349 1.00 88.75 82 PRO A O 1
ATOM 675 N N . GLY A 1 83 ? 1.252 -9.009 -17.785 1.00 88.00 83 GLY A N 1
ATOM 676 C CA . GLY A 1 83 ? 1.078 -7.570 -17.991 1.00 88.00 83 GLY A CA 1
ATOM 677 C C . GLY A 1 83 ? 1.374 -6.712 -16.760 1.00 88.00 83 GLY A C 1
ATOM 678 O O . GLY A 1 83 ? 2.084 -7.115 -15.838 1.00 88.00 83 GLY A O 1
ATOM 679 N N . GLU A 1 84 ? 0.806 -5.512 -16.762 1.00 89.38 84 GLU A N 1
ATOM 680 C CA . GLU A 1 84 ? 0.970 -4.450 -15.765 1.00 89.38 84 GLU A CA 1
ATOM 681 C C . GLU A 1 84 ? 0.543 -4.909 -14.365 1.00 89.38 84 GLU A C 1
ATOM 683 O O . GLU A 1 84 ? 1.178 -4.582 -13.358 1.00 89.38 84 GLU A O 1
ATOM 688 N N . LEU A 1 85 ? -0.514 -5.725 -14.306 1.00 89.00 85 LEU A N 1
ATOM 689 C CA . LEU A 1 85 ? -1.041 -6.294 -13.069 1.00 89.00 85 LEU A CA 1
ATOM 690 C C . LEU A 1 85 ? 0.015 -7.159 -12.366 1.00 89.00 85 LEU A C 1
ATOM 692 O O . LEU A 1 85 ? 0.183 -7.058 -11.153 1.00 89.00 85 LEU A O 1
ATOM 696 N N . GLY A 1 86 ? 0.756 -7.971 -13.127 1.00 89.69 86 GLY A N 1
ATOM 697 C CA . GLY A 1 86 ? 1.845 -8.794 -12.603 1.00 89.69 86 GLY A CA 1
ATOM 698 C C . GLY A 1 86 ? 2.965 -7.963 -11.996 1.00 89.69 86 GLY A C 1
ATOM 699 O O . GLY A 1 86 ? 3.444 -8.284 -10.913 1.00 89.69 86 GLY A O 1
ATOM 700 N N . VAL A 1 87 ? 3.325 -6.846 -12.631 1.00 89.81 87 VAL A N 1
ATOM 701 C CA . VAL A 1 87 ? 4.385 -5.949 -12.142 1.00 89.81 87 VAL A CA 1
ATOM 702 C C . VAL A 1 87 ? 4.046 -5.402 -10.749 1.00 89.81 87 VAL A C 1
ATOM 704 O O . VAL A 1 87 ? 4.906 -5.357 -9.873 1.00 89.81 87 VAL A O 1
ATOM 707 N N . ARG A 1 88 ? 2.780 -5.045 -10.504 1.00 89.31 88 ARG A N 1
ATOM 708 C CA . ARG A 1 88 ? 2.335 -4.402 -9.252 1.00 89.31 88 ARG A CA 1
ATOM 709 C C . ARG A 1 88 ? 1.727 -5.365 -8.229 1.00 89.31 88 ARG A C 1
ATOM 711 O O . ARG A 1 88 ? 1.494 -4.964 -7.089 1.00 89.31 88 ARG A O 1
ATOM 718 N N . PHE A 1 89 ? 1.479 -6.626 -8.589 1.00 89.62 89 PHE A N 1
ATOM 719 C CA . PHE A 1 89 ? 0.734 -7.576 -7.754 1.00 89.62 89 PHE A CA 1
ATOM 720 C C . PHE A 1 89 ? 1.311 -7.712 -6.340 1.00 89.62 89 PHE A C 1
ATOM 722 O O . PHE A 1 89 ? 0.607 -7.509 -5.350 1.00 89.62 89 PHE A O 1
ATOM 729 N N . PHE A 1 90 ? 2.608 -8.006 -6.231 1.00 89.06 90 PHE A N 1
ATOM 730 C CA . PHE A 1 90 ? 3.247 -8.174 -4.926 1.00 89.06 90 PHE A CA 1
ATOM 731 C C . PHE A 1 90 ? 3.343 -6.868 -4.133 1.00 89.06 90 PHE A C 1
ATOM 733 O O . PHE A 1 90 ? 3.315 -6.919 -2.906 1.00 89.06 90 PHE A O 1
ATOM 740 N N . ASN A 1 91 ? 3.377 -5.711 -4.802 1.00 86.94 91 ASN A N 1
ATOM 741 C CA . ASN A 1 91 ? 3.313 -4.415 -4.129 1.00 86.94 91 ASN A CA 1
ATOM 742 C C . ASN A 1 91 ? 1.969 -4.241 -3.404 1.00 86.94 91 ASN A C 1
ATOM 744 O O . ASN A 1 91 ? 1.945 -3.896 -2.226 1.00 86.94 91 ASN A O 1
ATOM 748 N N . VAL A 1 92 ? 0.856 -4.587 -4.064 1.00 88.31 92 VAL A N 1
ATOM 749 C CA . VAL A 1 92 ? -0.490 -4.547 -3.462 1.00 88.31 92 VAL A CA 1
ATOM 750 C C . VAL A 1 92 ? -0.628 -5.546 -2.307 1.00 88.31 92 VAL A C 1
ATOM 752 O O . VAL A 1 92 ? -1.261 -5.250 -1.289 1.00 88.31 92 VAL A O 1
ATOM 755 N N . VAL A 1 93 ? -0.029 -6.735 -2.433 1.00 89.06 93 VAL A N 1
ATOM 756 C CA . VAL A 1 93 ? -0.037 -7.750 -1.366 1.00 89.06 93 VAL A CA 1
ATOM 757 C C . VAL A 1 93 ? 0.746 -7.270 -0.143 1.00 89.06 93 VAL A C 1
ATOM 759 O O . VAL A 1 93 ? 0.224 -7.332 0.972 1.00 89.06 93 VAL A O 1
ATOM 762 N N . LEU A 1 94 ? 1.969 -6.769 -0.335 1.00 87.25 94 LEU A N 1
ATOM 763 C CA . LEU A 1 94 ? 2.813 -6.279 0.757 1.00 87.25 94 LEU A CA 1
ATOM 764 C C . LEU A 1 94 ? 2.218 -5.039 1.420 1.00 87.25 94 LEU A C 1
ATOM 766 O O . LEU A 1 94 ? 2.167 -4.984 2.645 1.00 87.25 94 LEU A O 1
ATOM 770 N N . SER A 1 95 ? 1.672 -4.101 0.643 1.00 85.12 95 SER A N 1
ATOM 771 C CA . SER A 1 95 ? 1.027 -2.905 1.187 1.00 85.12 95 SER A CA 1
ATOM 772 C C . SER A 1 95 ? -0.230 -3.249 1.998 1.00 85.12 95 SER A C 1
ATOM 774 O O . SER A 1 95 ? -0.436 -2.721 3.093 1.00 85.12 95 SER A O 1
ATOM 776 N N . THR A 1 96 ? -1.028 -4.221 1.538 1.00 87.81 96 THR A N 1
ATOM 777 C CA . THR A 1 96 ? -2.148 -4.780 2.315 1.00 87.81 96 THR A CA 1
ATOM 778 C C . THR A 1 96 ? -1.650 -5.450 3.602 1.00 87.81 96 THR A C 1
ATOM 780 O O . THR A 1 96 ? -2.257 -5.280 4.661 1.00 87.81 96 THR A O 1
ATOM 783 N N . GLY A 1 97 ? -0.548 -6.203 3.531 1.00 87.50 97 GLY A N 1
ATOM 784 C CA . GLY A 1 97 ? 0.086 -6.841 4.685 1.00 87.50 97 GLY A CA 1
ATOM 785 C C . GLY A 1 97 ? 0.572 -5.830 5.725 1.00 87.50 97 GLY A C 1
ATOM 786 O O . GLY A 1 97 ? 0.268 -5.981 6.908 1.00 87.50 97 GLY A O 1
ATOM 787 N N . GLY A 1 98 ? 1.244 -4.764 5.286 1.00 85.69 98 GLY A N 1
ATOM 788 C CA . GLY A 1 98 ? 1.682 -3.657 6.139 1.00 85.69 98 GLY A CA 1
ATOM 789 C C . GLY A 1 98 ? 0.500 -2.954 6.806 1.00 85.69 98 GLY A C 1
ATOM 790 O O . GLY A 1 98 ? 0.512 -2.707 8.010 1.00 85.69 98 GLY A O 1
ATOM 791 N N . LEU A 1 99 ? -0.596 -2.740 6.073 1.00 85.69 99 LEU A N 1
ATOM 792 C CA . LEU A 1 99 ? -1.823 -2.180 6.639 1.00 85.69 99 LEU A CA 1
ATOM 793 C C . LEU A 1 99 ? -2.468 -3.120 7.671 1.00 85.69 99 LEU A C 1
ATOM 795 O O . LEU A 1 99 ? -2.945 -2.667 8.713 1.00 85.69 99 LEU A O 1
ATOM 799 N N . ALA A 1 100 ? -2.455 -4.432 7.430 1.00 87.75 100 ALA A N 1
ATOM 800 C CA . ALA A 1 100 ? -2.926 -5.422 8.394 1.00 87.75 100 ALA A CA 1
ATOM 801 C C . ALA A 1 100 ? -2.068 -5.433 9.673 1.00 87.75 100 ALA A C 1
ATOM 803 O O . ALA A 1 100 ? -2.621 -5.494 10.776 1.00 87.75 100 ALA A O 1
ATOM 804 N N . LEU A 1 101 ? -0.743 -5.312 9.540 1.00 87.12 101 LEU A N 1
ATOM 805 C CA . LEU A 1 101 ? 0.184 -5.169 10.663 1.00 87.12 101 LEU A CA 1
ATOM 806 C C . LEU A 1 101 ? -0.079 -3.870 11.432 1.00 87.12 101 LEU A C 1
ATOM 808 O O . LEU A 1 101 ? -0.228 -3.914 12.652 1.00 87.12 101 LEU A O 1
ATOM 812 N N . PHE A 1 102 ? -0.245 -2.745 10.735 1.00 86.06 102 PHE A N 1
ATOM 813 C CA . PHE A 1 102 ? -0.615 -1.462 11.333 1.00 86.06 102 PHE A CA 1
ATOM 814 C C . PHE A 1 102 ? -1.899 -1.586 12.156 1.00 86.06 102 PHE A C 1
ATOM 816 O O . PHE A 1 102 ? -1.937 -1.202 13.325 1.00 86.06 102 PHE A O 1
ATOM 823 N N . PHE A 1 103 ? -2.939 -2.211 11.594 1.00 87.25 103 PHE A N 1
ATOM 824 C CA . PHE A 1 103 ? -4.143 -2.493 12.361 1.00 87.25 103 PHE A CA 1
ATOM 825 C C . PHE A 1 103 ? -3.856 -3.406 13.545 1.00 87.25 103 PHE A C 1
ATOM 827 O O . PHE A 1 103 ? -4.410 -3.154 14.605 1.00 87.25 103 PHE A O 1
ATOM 834 N N . SER A 1 104 ? -3.008 -4.429 13.432 1.00 86.50 104 SER A N 1
ATOM 835 C CA . SER A 1 104 ? -2.698 -5.331 14.551 1.00 86.50 104 SER A CA 1
ATOM 836 C C . SER A 1 104 ? -2.193 -4.572 15.787 1.00 86.50 104 SER A C 1
ATOM 838 O O . SER A 1 104 ? -2.646 -4.876 16.893 1.00 86.50 104 SER A O 1
ATOM 840 N N . LEU A 1 105 ? -1.410 -3.508 15.571 1.00 88.81 105 LEU A N 1
ATOM 841 C CA . LEU A 1 105 ? -0.830 -2.641 16.598 1.00 88.81 105 LEU A CA 1
ATOM 842 C C . LEU A 1 105 ? -1.840 -1.664 17.224 1.00 88.81 105 LEU A C 1
ATOM 844 O O . LEU A 1 105 ? -1.600 -1.134 18.307 1.00 88.81 105 LEU A O 1
ATOM 848 N N . LEU A 1 106 ? -2.985 -1.420 16.577 1.00 88.44 106 LEU A N 1
ATOM 849 C CA . LEU A 1 106 ? -3.990 -0.490 17.089 1.00 88.44 106 LEU A CA 1
ATOM 850 C C . LEU A 1 106 ? -4.834 -1.094 18.230 1.00 88.44 106 LEU A C 1
ATOM 852 O O . LEU A 1 106 ? -5.217 -2.272 18.180 1.00 88.44 106 LEU A O 1
ATOM 856 N N . PRO A 1 107 ? -5.248 -0.278 19.218 1.00 90.00 107 PRO A N 1
ATOM 857 C CA . PRO A 1 107 ? -6.210 -0.696 20.232 1.00 90.00 107 PRO A CA 1
ATOM 858 C C . PRO A 1 107 ? -7.552 -1.129 19.627 1.00 90.00 107 PRO A C 1
ATOM 860 O O . PRO A 1 107 ? -8.025 -0.568 18.635 1.00 90.00 107 PRO A O 1
ATOM 863 N N . ASN A 1 108 ? -8.231 -2.081 20.275 1.00 87.50 108 ASN A N 1
ATOM 864 C CA . ASN A 1 108 ? -9.542 -2.571 19.824 1.00 87.50 108 ASN A CA 1
ATOM 865 C C . ASN A 1 108 ? -10.608 -1.466 19.762 1.00 87.50 108 ASN A C 1
ATOM 867 O O . ASN A 1 108 ? -11.445 -1.486 18.862 1.00 87.50 108 ASN A O 1
ATOM 871 N N . ALA A 1 109 ? -10.542 -0.476 20.658 1.00 87.38 109 ALA A N 1
ATOM 872 C CA . ALA A 1 109 ? -11.430 0.686 20.631 1.00 87.38 109 ALA A CA 1
ATOM 873 C C . ALA A 1 109 ? -11.294 1.482 19.320 1.00 87.38 109 ALA A C 1
ATOM 875 O O . ALA A 1 109 ? -12.293 1.872 18.719 1.00 87.38 109 ALA A O 1
ATOM 876 N N . THR A 1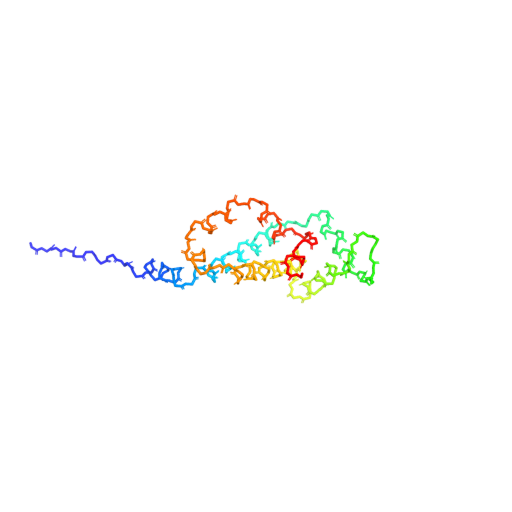 110 ? -10.064 1.653 18.831 1.00 86.94 110 THR A N 1
ATOM 877 C CA . THR A 1 110 ? -9.777 2.334 17.564 1.00 86.94 110 THR A CA 1
ATOM 878 C C . THR A 1 110 ? -10.229 1.493 16.370 1.00 86.94 110 THR A C 1
ATOM 880 O O . THR A 1 110 ? -10.838 2.020 15.448 1.00 86.94 110 THR A O 1
ATOM 883 N N . LYS A 1 111 ? -10.026 0.169 16.409 1.00 87.12 111 LYS A N 1
ATOM 884 C CA . LYS A 1 111 ? -10.484 -0.760 15.356 1.00 87.12 111 LYS A CA 1
ATOM 885 C C . LYS A 1 111 ? -12.005 -0.781 15.192 1.00 87.12 111 LYS A C 1
ATOM 887 O O . LYS A 1 111 ? -12.495 -1.024 14.095 1.00 87.12 111 LYS A O 1
ATOM 892 N N . GLN A 1 112 ? -12.767 -0.575 16.261 1.00 86.12 112 GLN A N 1
ATOM 893 C CA . GLN A 1 112 ? -14.233 -0.569 16.188 1.00 86.12 112 GLN A CA 1
ATOM 894 C C . GLN A 1 112 ? -14.814 0.808 15.850 1.00 86.12 112 GLN A C 1
ATOM 896 O O . GLN A 1 112 ? -15.999 0.917 15.538 1.00 86.12 112 GLN A O 1
ATOM 901 N N . ASN A 1 113 ? -13.997 1.862 15.870 1.00 87.75 113 ASN A N 1
ATOM 902 C CA . ASN A 1 113 ? -14.455 3.201 15.550 1.00 87.75 113 ASN A CA 1
ATOM 903 C C . ASN A 1 113 ? -14.546 3.398 14.030 1.00 87.75 113 ASN A C 1
ATOM 905 O O . ASN A 1 113 ? -13.536 3.443 13.330 1.00 87.75 113 ASN A O 1
ATOM 909 N N . GLY A 1 114 ? -15.765 3.597 13.520 1.00 84.25 114 GLY A N 1
ATOM 910 C CA . GLY A 1 114 ? -16.012 3.876 12.101 1.00 84.25 114 GLY A CA 1
ATOM 911 C C . GLY A 1 114 ? -15.221 5.075 11.557 1.00 84.25 114 GLY A C 1
ATOM 912 O O . GLY A 1 114 ? -14.830 5.078 10.391 1.00 84.25 114 GLY A O 1
ATOM 913 N N . ARG A 1 115 ? -14.917 6.070 12.406 1.00 86.25 115 ARG A N 1
ATOM 914 C CA . ARG A 1 115 ? -14.157 7.269 12.012 1.00 86.25 115 ARG A CA 1
ATOM 915 C C . ARG A 1 115 ? -12.729 6.948 11.587 1.00 86.25 115 ARG A C 1
ATOM 917 O O . ARG A 1 115 ? -12.223 7.605 10.688 1.00 86.25 115 ARG A O 1
ATOM 924 N N . THR A 1 116 ? -12.101 5.933 12.180 1.00 86.06 116 THR A N 1
ATOM 925 C CA . THR A 1 116 ? -10.736 5.521 11.823 1.00 86.06 116 THR A CA 1
ATOM 926 C C . THR A 1 116 ? -10.645 5.158 10.344 1.00 86.06 116 THR A C 1
ATOM 928 O O . THR A 1 116 ? -9.739 5.608 9.654 1.00 86.06 116 THR A O 1
ATOM 931 N N . TYR A 1 117 ? -11.630 4.424 9.830 1.00 86.31 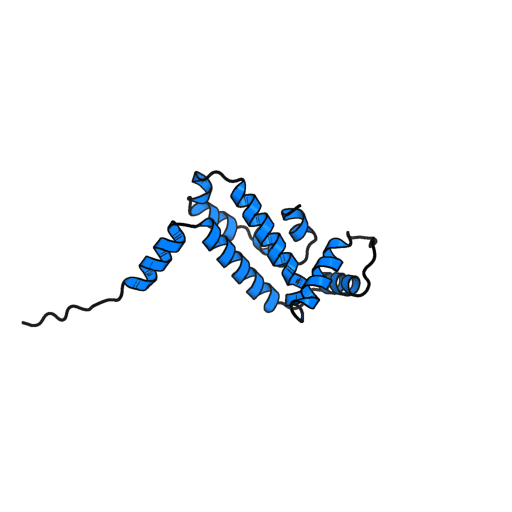117 TYR A N 1
ATOM 932 C CA . TYR A 1 117 ? -11.679 4.030 8.422 1.00 86.31 117 TYR A CA 1
ATOM 933 C C . TYR A 1 117 ? -11.947 5.213 7.492 1.00 86.31 117 TYR A C 1
ATOM 935 O O . TYR A 1 117 ? -11.358 5.284 6.420 1.00 86.31 117 TYR A O 1
ATOM 943 N N . LEU A 1 118 ? -12.784 6.169 7.907 1.00 85.44 118 LEU A N 1
ATOM 944 C CA . LEU A 1 118 ? -13.013 7.396 7.138 1.00 85.44 118 LEU A CA 1
ATOM 945 C C . LEU A 1 118 ? -11.739 8.239 7.028 1.00 85.44 118 LEU A C 1
ATOM 947 O O . LEU A 1 118 ? -11.427 8.714 5.943 1.00 85.44 118 LEU A O 1
ATOM 951 N N . VAL A 1 119 ? -10.980 8.374 8.121 1.00 86.38 119 VAL A N 1
ATOM 952 C CA . VAL A 1 119 ? -9.691 9.082 8.116 1.00 86.38 119 VAL A CA 1
ATOM 953 C C . VAL A 1 119 ? -8.707 8.397 7.167 1.00 86.38 119 VAL A C 1
ATOM 955 O O . VAL A 1 119 ? -8.113 9.068 6.326 1.00 86.38 119 VAL A O 1
ATOM 958 N N . LEU A 1 120 ? -8.589 7.067 7.240 1.00 83.19 120 LEU A N 1
ATOM 959 C CA . LEU A 1 120 ? -7.712 6.296 6.353 1.00 83.19 120 LEU A CA 1
ATOM 960 C C . LEU A 1 120 ? -8.109 6.442 4.877 1.00 83.19 120 LEU A C 1
ATOM 962 O O . LEU A 1 120 ? -7.246 6.670 4.038 1.00 83.19 120 LEU A O 1
ATOM 966 N N . LEU A 1 121 ? -9.408 6.389 4.563 1.00 83.06 121 LEU A N 1
ATOM 967 C CA . LEU A 1 121 ? -9.907 6.614 3.201 1.00 83.06 121 LEU A CA 1
ATOM 968 C C . LEU A 1 121 ? -9.710 8.056 2.727 1.00 83.06 121 LEU A C 1
ATOM 970 O O . LEU A 1 121 ? -9.579 8.279 1.528 1.00 83.06 121 LEU A O 1
ATOM 974 N N . SER A 1 122 ? -9.694 9.026 3.639 1.00 82.19 122 SER A N 1
ATOM 975 C CA . SER A 1 122 ? -9.538 10.442 3.301 1.00 82.19 122 SER A CA 1
ATOM 976 C C . SER A 1 122 ? -8.092 10.872 3.065 1.00 82.19 122 SER A C 1
ATOM 978 O O . SER A 1 122 ? -7.882 11.994 2.622 1.00 82.19 122 SER A O 1
ATOM 980 N N . ALA A 1 123 ? -7.105 10.018 3.356 1.00 80.00 123 ALA A N 1
ATOM 981 C CA . ALA A 1 123 ? -5.687 10.326 3.207 1.00 80.00 123 ALA A CA 1
ATOM 982 C C . ALA A 1 123 ? -5.205 9.986 1.782 1.00 80.00 123 ALA A C 1
ATOM 984 O O . ALA A 1 123 ? -4.879 8.82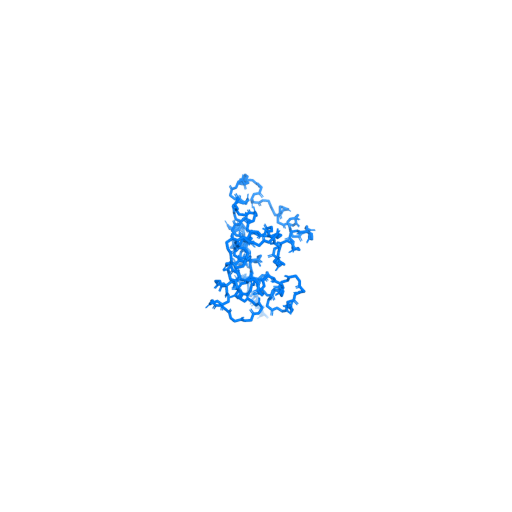8 1.513 1.00 80.00 123 ALA A O 1
ATOM 985 N N . PRO A 1 124 ? -5.096 10.961 0.856 1.00 70.31 124 PRO A N 1
ATOM 986 C CA . PRO A 1 124 ? -4.785 10.688 -0.551 1.00 70.31 124 PRO A CA 1
ATOM 987 C C . PRO A 1 124 ? -3.389 10.086 -0.716 1.00 70.31 124 PRO A C 1
ATOM 989 O O . PRO A 1 124 ? -3.152 9.297 -1.622 1.00 70.31 124 PRO A O 1
ATOM 992 N N . LEU A 1 125 ? -2.484 10.419 0.208 1.00 65.88 125 LEU A N 1
ATOM 993 C CA . LEU A 1 125 ? -1.134 9.880 0.254 1.00 65.88 125 LEU A CA 1
ATOM 994 C C . LEU A 1 125 ? 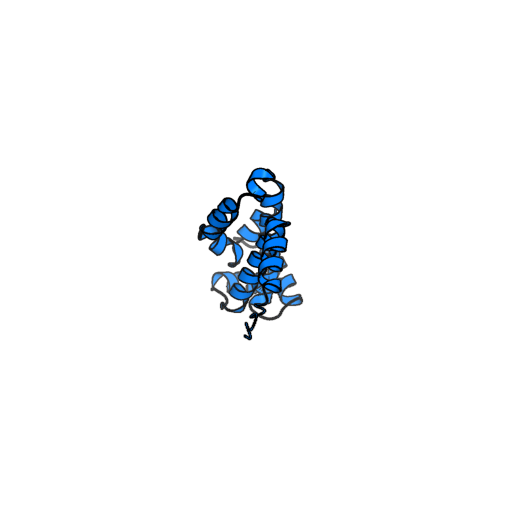-1.128 8.365 0.511 1.00 65.88 125 LEU A C 1
ATOM 996 O O . LEU A 1 125 ? -0.340 7.661 -0.099 1.00 65.88 125 LEU A O 1
ATOM 1000 N N . LEU A 1 126 ? -2.036 7.840 1.345 1.00 67.69 126 LEU A N 1
ATOM 1001 C CA . LEU A 1 126 ? -2.146 6.391 1.555 1.00 67.69 126 LEU A CA 1
ATOM 1002 C C . LEU A 1 126 ? -2.647 5.679 0.300 1.00 67.69 126 LEU A C 1
ATOM 1004 O O . LEU A 1 126 ? -2.182 4.586 0.000 1.00 67.69 126 LEU A O 1
ATOM 1008 N N . HIS A 1 127 ? -3.550 6.302 -0.461 1.00 69.38 127 HIS A N 1
ATOM 1009 C CA . HIS A 1 127 ? -3.938 5.773 -1.769 1.00 69.38 127 HIS A CA 1
ATOM 1010 C C . HIS A 1 127 ? -2.738 5.792 -2.711 1.00 69.38 127 HIS A C 1
ATOM 1012 O O . HIS A 1 127 ? -2.354 4.750 -3.216 1.00 69.38 127 HIS A O 1
ATOM 1018 N N . TYR A 1 128 ? -2.066 6.933 -2.857 1.00 68.31 128 TYR A N 1
ATOM 1019 C CA . TYR A 1 128 ? -0.899 7.086 -3.730 1.00 68.31 128 TYR A CA 1
ATOM 1020 C C . TYR A 1 128 ? 0.218 6.064 -3.456 1.00 68.31 128 TYR A C 1
ATOM 1022 O O . TYR A 1 128 ? 0.751 5.464 -4.386 1.00 68.31 128 TYR A O 1
ATOM 1030 N N . LEU A 1 129 ? 0.518 5.807 -2.180 1.00 63.47 129 LEU A N 1
ATOM 1031 C CA . LEU A 1 129 ? 1.576 4.891 -1.744 1.00 63.47 129 LEU A CA 1
ATOM 1032 C C . LEU A 1 129 ? 1.218 3.401 -1.867 1.00 63.47 129 LEU A C 1
ATOM 1034 O O . LEU A 1 129 ? 2.094 2.555 -1.711 1.00 63.47 129 LEU A O 1
ATOM 1038 N N . THR A 1 130 ? -0.050 3.049 -2.106 1.00 59.28 130 THR A N 1
ATOM 1039 C CA . THR A 1 130 ? -0.490 1.641 -2.092 1.00 59.28 130 THR A CA 1
ATOM 1040 C C . THR A 1 130 ? -0.643 1.003 -3.468 1.00 59.28 130 THR A C 1
ATOM 1042 O O . THR A 1 130 ? -0.598 -0.229 -3.539 1.00 59.28 130 THR A O 1
ATOM 1045 N N . PHE A 1 131 ? -0.750 1.795 -4.545 1.00 57.81 131 PHE A N 1
ATOM 1046 C CA . PHE A 1 131 ? -0.897 1.271 -5.911 1.00 57.81 131 PHE A CA 1
ATOM 1047 C C . PHE A 1 131 ? 0.311 1.511 -6.831 1.00 57.81 131 PHE A C 1
ATOM 1049 O O . PHE A 1 131 ? 0.543 0.688 -7.716 1.00 57.81 131 PHE A O 1
ATOM 1056 N N . LEU A 1 132 ? 1.087 2.587 -6.646 1.00 57.25 132 LEU A N 1
ATOM 1057 C CA . LEU A 1 132 ? 2.304 2.828 -7.437 1.00 57.25 132 LEU A CA 1
ATOM 1058 C C . LEU A 1 132 ? 3.471 2.006 -6.882 1.00 57.25 132 LEU A C 1
ATOM 1060 O O . LEU A 1 132 ? 3.622 1.891 -5.662 1.00 57.25 132 LEU A O 1
ATOM 1064 N N . LEU A 1 133 ? 4.300 1.433 -7.763 1.00 54.81 133 LEU A N 1
ATOM 1065 C CA . LEU A 1 133 ? 5.560 0.788 -7.362 1.00 54.81 133 LEU A CA 1
ATOM 1066 C C . LEU A 1 133 ? 6.575 1.848 -6.926 1.00 54.81 133 LEU A C 1
ATOM 1068 O O . LEU A 1 133 ? 7.491 2.208 -7.660 1.00 54.81 133 LEU A O 1
ATOM 1072 N N . PHE A 1 134 ? 6.421 2.320 -5.698 1.00 57.44 134 PHE A N 1
ATOM 1073 C CA . PHE A 1 134 ? 7.501 2.939 -4.950 1.00 57.44 134 PHE A CA 1
ATOM 1074 C C . PHE A 1 134 ? 8.147 1.888 -4.032 1.00 57.44 134 PHE A C 1
ATOM 1076 O O . PHE A 1 134 ? 7.478 0.928 -3.634 1.00 57.44 134 PHE A O 1
ATOM 1083 N N . PRO A 1 135 ? 9.432 2.054 -3.654 1.00 53.25 135 PRO A N 1
ATOM 1084 C CA . PRO A 1 135 ? 10.096 1.228 -2.630 1.00 53.25 135 PRO A CA 1
ATOM 1085 C C . PRO A 1 135 ? 9.317 1.127 -1.306 1.00 53.25 135 PRO A C 1
ATOM 1087 O O . PRO A 1 135 ? 9.594 0.252 -0.485 1.00 53.25 135 PRO A O 1
ATOM 1090 N N . ASP A 1 136 ? 8.338 2.006 -1.112 1.00 54.00 136 ASP A N 1
ATOM 1091 C CA . ASP A 1 136 ? 7.591 2.190 0.121 1.00 54.00 136 ASP A CA 1
ATOM 1092 C C . ASP A 1 136 ? 6.608 1.049 0.430 1.00 54.00 136 ASP A C 1
ATOM 1094 O O . ASP A 1 136 ? 6.329 0.791 1.597 1.00 54.00 136 AS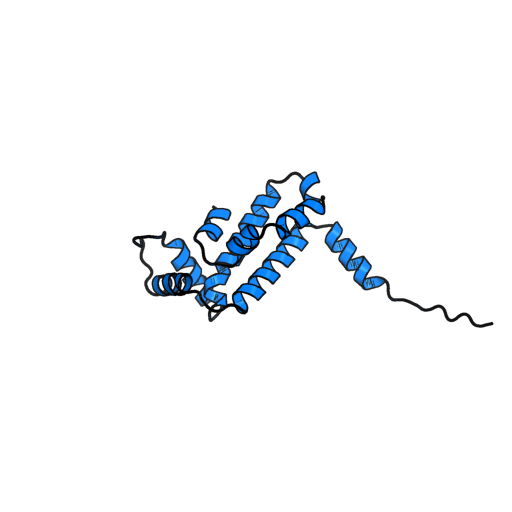P A O 1
ATOM 1098 N N . GLY A 1 137 ? 6.107 0.315 -0.571 1.00 59.62 137 GLY A N 1
ATOM 1099 C CA . GLY A 1 137 ? 5.199 -0.819 -0.339 1.00 59.62 137 GLY A CA 1
ATOM 1100 C C . GLY A 1 137 ? 5.849 -1.951 0.473 1.00 59.62 137 GLY A C 1
ATOM 1101 O O . GLY A 1 137 ? 5.292 -2.364 1.493 1.00 59.62 137 GLY A O 1
ATOM 1102 N N . PRO A 1 138 ? 7.048 -2.424 0.082 1.00 60.00 138 PRO A N 1
ATOM 1103 C CA . PRO A 1 138 ? 7.863 -3.309 0.911 1.00 60.00 138 PRO A CA 1
ATOM 1104 C C . PRO A 1 138 ? 8.312 -2.676 2.238 1.00 60.00 138 PRO A C 1
ATOM 1106 O O . PRO A 1 138 ? 8.271 -3.357 3.259 1.00 60.00 138 PRO A O 1
ATOM 1109 N N . LEU A 1 139 ? 8.695 -1.392 2.261 1.00 60.41 139 LEU A N 1
ATOM 1110 C CA . LEU A 1 139 ? 9.111 -0.703 3.498 1.00 60.41 139 LEU A CA 1
ATOM 1111 C C . LEU A 1 139 ? 7.988 -0.584 4.537 1.00 60.41 139 LEU A C 1
ATOM 1113 O O . LEU A 1 139 ? 8.254 -0.581 5.728 1.00 60.41 139 LEU A O 1
ATOM 1117 N N . LEU A 1 140 ? 6.723 -0.491 4.123 1.00 60.00 140 LEU A N 1
ATOM 1118 C CA . LEU A 1 140 ? 5.599 -0.491 5.066 1.00 60.00 140 LEU A CA 1
ATOM 1119 C C . LEU A 1 140 ? 5.409 -1.844 5.766 1.00 60.00 140 LEU A C 1
ATOM 1121 O O . LEU A 1 140 ? 4.687 -1.919 6.762 1.00 60.00 140 LEU A O 1
ATOM 1125 N N . PHE A 1 141 ? 6.004 -2.912 5.233 1.00 56.78 141 PHE A N 1
ATOM 1126 C CA . PHE A 1 141 ? 5.918 -4.252 5.797 1.00 56.78 141 PHE A CA 1
ATOM 1127 C C . PHE A 1 141 ? 7.144 -4.642 6.641 1.00 56.78 141 PHE A C 1
ATOM 1129 O O . PHE A 1 141 ? 6.965 -5.330 7.647 1.00 56.78 141 PHE A O 1
ATOM 1136 N N . PHE A 1 142 ? 8.354 -4.242 6.235 1.00 65.62 142 PHE A N 1
ATOM 1137 C CA . PHE A 1 142 ? 9.628 -4.595 6.884 1.00 65.62 142 PHE A CA 1
ATOM 1138 C C . PHE A 1 142 ? 10.147 -3.489 7.804 1.00 65.62 142 PHE A C 1
ATOM 1140 O O . PHE A 1 142 ? 10.580 -3.836 8.927 1.00 65.62 142 PHE A O 1
#

Radius of gyration: 20.21 Å; chains: 1; bounding box: 84×26×39 Å

pLDDT: mean 78.74, std 12.9, range [43.91, 92.81]

Foldseek 3Di:
DDDDPDPDCPDPVVVVVVVCQVQVLVVLLVVQLVVLLVVQVPDADDPVLVVLCVCLVVQDCDDPPDGSVLSVQLVCLCVVDPDSSSSQVVLLVLLSQLSSVVVVPDDPVLSNDPVNSVVCVPPVVSVVNNRDPDPVSNVSRD

Secondary structure (DSSP, 8-state):
----------HHHHHHHHHHHH-HHHHHHHHHHHHHHHHHHHSPPPHHHHHHHHHHHT--S--SSS-THHHHHHHHHHHHS-HHHHHHHHHHHHHHHHHHHHHHHS-HHHHH-HHHHHHHHH-HHHHHHHHS--THHHHTT-